Protein AF-A0A6P2FDY8-F1 (afdb_monomer_lite)

Radius of gyration: 20.04 Å; chains: 1; bounding box: 35×57×44 Å

Secondary structure (DSSP, 8-state):
--HHHHHTTPPP--HHHHHHHHHHTT-PPPHHHHHHHHHHHHHHHHHHHHHHHHHTSGGGTTPPP----------------

pLDDT: mean 79.61, std 16.84, range [45.28, 95.25]

Foldseek 3Di:
DDPVVVLVPDDQQDLVNQQVVCVVVVNHDDSVRSHVVSVVCRVVVVVVVVVVVVCPDPVNVPPDPPPDDPPPPPPDDPDDD

Sequence (81 aa):
MTRQKLRQAMPDMTTERVARLAEFAALPLSADRAAVVAVTLGAWLHDANELSAKMSAPAHLALLPATVFTHGSCLGEETPA

Structure (mmCIF, N/CA/C/O backbone):
data_AF-A0A6P2FDY8-F1
#
_entry.id   AF-A0A6P2FDY8-F1
#
loop_
_atom_site.group_PDB
_atom_site.id
_atom_site.type_symbol
_atom_site.label_atom_id
_atom_site.label_alt_id
_atom_site.label_comp_id
_atom_site.label_asym_id
_atom_site.label_entity_id
_atom_site.label_seq_id
_atom_site.pdbx_PDB_ins_code
_atom_site.Cartn_x
_atom_site.Cartn_y
_atom_site.Cartn_z
_atom_site.occupancy
_atom_site.B_iso_or_equiv
_atom_site.auth_seq_id
_atom_site.auth_comp_id
_atom_site.auth_asym_id
_atom_site.auth_atom_id
_atom_site.pdbx_PDB_model_num
ATOM 1 N N . MET A 1 1 ? 20.112 -18.369 -2.151 1.00 45.28 1 MET A N 1
ATOM 2 C CA . MET A 1 1 ? 18.635 -18.269 -2.241 1.00 45.28 1 MET A CA 1
ATOM 3 C C . MET A 1 1 ? 18.282 -16.985 -2.983 1.00 45.28 1 MET A C 1
ATOM 5 O O . MET A 1 1 ? 18.720 -15.923 -2.570 1.00 45.28 1 MET A O 1
ATOM 9 N N . THR A 1 2 ? 17.595 -17.076 -4.121 1.00 55.72 2 THR A N 1
ATOM 10 C CA . THR A 1 2 ? 17.355 -15.952 -5.049 1.00 55.72 2 THR A CA 1
ATOM 11 C C . THR A 1 2 ? 16.324 -14.959 -4.487 1.00 55.72 2 THR A C 1
ATOM 13 O O . THR A 1 2 ? 15.306 -15.398 -3.953 1.00 55.72 2 THR A O 1
ATOM 16 N N . ARG A 1 3 ? 16.535 -13.637 -4.654 1.00 57.00 3 ARG A N 1
ATOM 17 C CA . ARG A 1 3 ? 15.631 -12.530 -4.222 1.00 57.00 3 ARG A CA 1
ATOM 18 C C . ARG A 1 3 ? 14.147 -12.750 -4.561 1.00 57.00 3 ARG A C 1
ATOM 20 O O . ARG A 1 3 ? 13.271 -12.265 -3.856 1.00 57.00 3 ARG A O 1
ATOM 27 N N . GLN A 1 4 ? 13.871 -13.508 -5.617 1.00 54.50 4 GLN A N 1
ATOM 28 C CA . GLN A 1 4 ? 12.524 -13.826 -6.080 1.00 54.50 4 GLN A CA 1
ATOM 29 C C . GLN A 1 4 ? 11.735 -14.734 -5.121 1.00 54.50 4 GLN A C 1
ATOM 31 O O . GLN A 1 4 ? 10.540 -14.522 -4.945 1.00 54.50 4 GLN A O 1
ATOM 36 N N . LYS A 1 5 ? 12.398 -15.672 -4.423 1.00 48.53 5 LYS A N 1
ATOM 37 C CA . LYS A 1 5 ? 11.743 -16.541 -3.424 1.00 48.53 5 LYS A CA 1
ATOM 38 C C . LYS A 1 5 ? 11.321 -15.787 -2.156 1.00 48.53 5 LYS A C 1
ATOM 40 O O . LYS A 1 5 ? 10.372 -16.202 -1.508 1.00 48.53 5 LYS A O 1
ATOM 45 N N . LEU A 1 6 ? 11.980 -14.672 -1.824 1.00 52.72 6 LEU A N 1
ATOM 46 C CA . LEU A 1 6 ? 11.582 -13.805 -0.704 1.00 52.72 6 LEU A CA 1
ATOM 47 C C . LEU A 1 6 ? 10.346 -12.952 -1.032 1.00 52.72 6 LEU A C 1
ATOM 49 O O . LEU A 1 6 ? 9.541 -12.698 -0.145 1.00 52.72 6 LEU A O 1
ATOM 53 N N . ARG A 1 7 ? 10.156 -12.549 -2.300 1.00 53.16 7 ARG A N 1
ATOM 54 C CA . ARG A 1 7 ? 8.969 -11.781 -2.731 1.00 53.16 7 ARG A CA 1
ATOM 55 C C . ARG A 1 7 ? 7.672 -12.594 -2.669 1.00 53.16 7 ARG A C 1
ATOM 57 O O . ARG A 1 7 ? 6.631 -12.028 -2.374 1.00 53.16 7 ARG A O 1
ATOM 64 N N . GLN A 1 8 ? 7.740 -13.903 -2.911 1.00 53.50 8 GLN A N 1
ATOM 65 C CA . GLN A 1 8 ? 6.576 -14.801 -2.855 1.00 53.50 8 GLN A CA 1
ATOM 66 C C . GLN A 1 8 ? 6.173 -15.207 -1.427 1.00 53.50 8 GLN A C 1
ATOM 68 O O . GLN A 1 8 ? 5.101 -15.764 -1.239 1.00 53.50 8 GLN A O 1
ATOM 73 N N . ALA A 1 9 ? 7.016 -14.932 -0.429 1.00 54.31 9 ALA A N 1
ATOM 74 C CA . ALA A 1 9 ? 6.794 -15.293 0.971 1.00 54.31 9 ALA A CA 1
ATOM 75 C C . ALA A 1 9 ? 6.467 -14.073 1.848 1.00 54.31 9 ALA A C 1
ATOM 77 O O . ALA A 1 9 ? 6.705 -14.097 3.057 1.00 54.31 9 ALA A O 1
ATOM 78 N N . MET A 1 10 ? 5.988 -12.972 1.258 1.00 60.91 10 MET A N 1
ATOM 79 C CA . MET A 1 10 ? 5.541 -11.844 2.065 1.00 60.91 10 MET A CA 1
ATOM 80 C C . MET A 1 10 ? 4.267 -12.244 2.816 1.00 60.91 10 MET A C 1
ATOM 82 O O . MET A 1 10 ? 3.305 -12.647 2.168 1.00 60.91 10 MET A O 1
ATOM 86 N N . PRO A 1 11 ? 4.251 -12.139 4.159 1.00 65.62 11 PRO A N 1
ATOM 87 C CA . PRO A 1 11 ? 3.055 -12.448 4.929 1.00 65.62 11 PRO A CA 1
ATOM 88 C C . PRO A 1 11 ? 1.906 -11.527 4.515 1.00 65.62 11 PRO A C 1
ATOM 90 O O . PRO A 1 11 ? 2.164 -10.394 4.086 1.00 65.62 11 PRO A O 1
ATOM 93 N N . ASP A 1 12 ? 0.671 -11.979 4.717 1.00 81.00 12 ASP A N 1
ATOM 94 C CA . ASP A 1 12 ? -0.528 -11.169 4.503 1.00 81.00 12 ASP A CA 1
ATOM 95 C C . ASP A 1 12 ? -0.474 -9.841 5.276 1.00 81.00 12 ASP A C 1
ATOM 97 O O . ASP A 1 12 ? 0.236 -9.677 6.283 1.00 81.00 12 ASP A O 1
ATOM 101 N N . MET A 1 13 ? -1.219 -8.853 4.779 1.00 89.69 13 MET A N 1
ATOM 102 C CA . MET A 1 13 ? -1.330 -7.549 5.422 1.00 89.69 13 MET A CA 1
ATOM 103 C C . MET A 1 13 ? -2.407 -7.579 6.510 1.00 89.69 13 MET A C 1
ATOM 105 O O . MET A 1 13 ? -3.555 -7.218 6.286 1.00 89.69 13 MET A O 1
ATOM 109 N N . THR A 1 14 ? -2.023 -8.031 7.701 1.00 93.62 14 THR A N 1
ATOM 110 C CA . THR A 1 14 ? -2.884 -8.084 8.895 1.00 93.62 14 THR A CA 1
ATOM 111 C C . THR A 1 14 ? -3.002 -6.722 9.588 1.00 93.62 14 THR A C 1
ATOM 113 O O . THR A 1 14 ? -2.069 -5.914 9.522 1.00 93.62 14 THR A O 1
ATOM 116 N N . THR A 1 15 ? -4.070 -6.509 10.360 1.00 94.25 15 THR A N 1
ATOM 117 C CA . THR A 1 15 ? -4.292 -5.299 11.174 1.00 94.25 15 THR A CA 1
ATOM 118 C C . THR A 1 15 ? -3.126 -4.989 12.119 1.00 94.25 15 THR A C 1
ATOM 120 O O . THR A 1 15 ? -2.688 -3.843 12.197 1.00 94.25 15 THR A O 1
ATOM 123 N N . GLU A 1 16 ? -2.554 -5.996 12.782 1.00 93.31 16 GLU A N 1
ATOM 124 C CA . GLU A 1 16 ? -1.433 -5.846 13.723 1.00 93.31 16 GLU A CA 1
ATOM 125 C C . GLU A 1 16 ? -0.176 -5.335 13.014 1.00 93.31 16 GLU A C 1
ATOM 127 O O . GLU A 1 16 ? 0.551 -4.472 13.507 1.00 93.31 16 GLU A O 1
ATOM 132 N N . ARG A 1 17 ? 0.064 -5.845 11.807 1.00 93.06 17 ARG A N 1
ATOM 133 C CA . ARG A 1 17 ? 1.184 -5.423 10.969 1.00 93.06 17 ARG A CA 1
ATOM 134 C C . ARG A 1 17 ? 1.009 -3.989 10.486 1.00 93.06 17 ARG A C 1
ATOM 136 O O . ARG A 1 17 ? 1.978 -3.235 10.501 1.00 93.06 17 ARG A O 1
ATOM 143 N N . VAL A 1 18 ? -0.207 -3.599 10.110 1.00 94.88 18 VAL A N 1
ATOM 144 C CA . VAL A 1 18 ? -0.531 -2.206 9.771 1.00 94.88 18 VAL A CA 1
ATOM 145 C C . VAL A 1 18 ? -0.345 -1.286 10.973 1.00 94.88 18 VAL A C 1
ATOM 147 O O . VAL A 1 18 ? 0.278 -0.238 10.824 1.00 94.88 18 VAL A O 1
ATOM 150 N N . ALA A 1 19 ? -0.803 -1.682 12.162 1.00 93.69 19 ALA A N 1
ATOM 151 C CA . ALA A 1 19 ? -0.590 -0.912 13.387 1.00 93.69 19 ALA A CA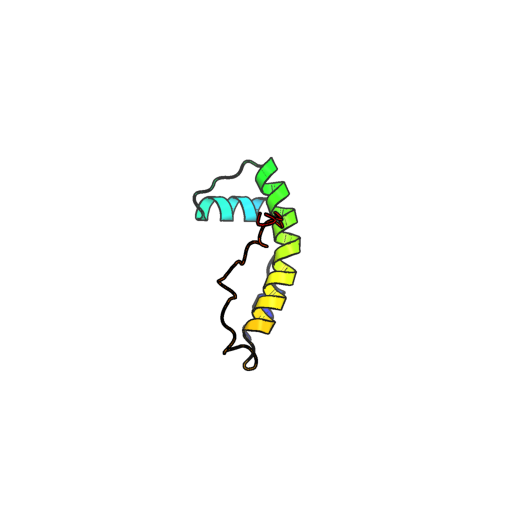 1
ATOM 152 C C . ALA A 1 19 ? 0.908 -0.718 13.672 1.00 93.69 19 ALA A C 1
ATOM 154 O O . ALA A 1 19 ? 1.357 0.394 13.947 1.00 93.69 19 ALA A O 1
ATOM 155 N N . ARG A 1 20 ? 1.718 -1.765 13.486 1.00 93.94 20 ARG A N 1
ATOM 156 C CA . ARG A 1 20 ? 3.169 -1.665 13.663 1.00 93.94 20 ARG A CA 1
ATOM 157 C C . ARG A 1 20 ? 3.842 -0.776 12.611 1.00 93.94 20 ARG A C 1
ATOM 159 O O . ARG A 1 20 ? 4.762 -0.033 12.940 1.00 93.94 20 ARG A O 1
ATOM 166 N N . LEU A 1 21 ? 3.394 -0.820 11.354 1.00 93.25 21 LEU A N 1
ATOM 167 C CA . LEU A 1 21 ? 3.871 0.087 10.299 1.00 93.25 21 LEU A CA 1
ATOM 168 C C . LEU A 1 21 ? 3.509 1.548 10.598 1.00 93.25 21 LEU A C 1
ATOM 170 O O . LEU A 1 21 ? 4.337 2.436 10.407 1.00 93.25 21 LEU A O 1
ATOM 174 N N . ALA A 1 22 ? 2.301 1.785 11.103 1.00 94.50 22 ALA A N 1
ATOM 175 C CA . ALA A 1 22 ? 1.829 3.095 11.531 1.00 94.50 22 ALA A CA 1
ATOM 176 C C . ALA A 1 22 ? 2.702 3.694 12.647 1.00 94.50 22 ALA A C 1
ATOM 178 O O . ALA A 1 22 ? 3.034 4.878 12.598 1.00 94.50 22 ALA A O 1
ATOM 179 N N . GLU A 1 23 ? 3.154 2.876 13.602 1.00 94.06 23 GLU A N 1
ATOM 180 C CA . GLU A 1 23 ? 4.109 3.306 14.632 1.00 94.06 23 GLU A CA 1
ATOM 181 C C . GLU A 1 23 ? 5.452 3.744 14.030 1.00 94.06 23 GLU A C 1
ATOM 183 O O . GLU A 1 23 ? 5.962 4.808 14.379 1.00 94.06 23 GLU A O 1
ATOM 188 N N . PHE A 1 24 ? 6.009 2.977 13.084 1.00 93.81 24 PHE A N 1
ATOM 189 C CA . PHE A 1 24 ? 7.254 3.354 12.399 1.00 93.81 24 PHE A CA 1
ATOM 190 C C . PHE A 1 24 ? 7.117 4.623 11.553 1.00 93.81 24 PHE A C 1
ATOM 192 O O . PHE A 1 24 ? 8.085 5.364 11.397 1.00 93.81 24 PHE A O 1
ATOM 199 N N . ALA A 1 25 ? 5.924 4.878 11.020 1.00 93.19 25 ALA A N 1
ATOM 200 C CA . ALA A 1 25 ? 5.614 6.086 10.267 1.00 93.19 25 ALA A CA 1
ATOM 201 C C . ALA A 1 25 ? 5.284 7.295 11.163 1.00 93.19 25 ALA A C 1
ATOM 203 O O . ALA A 1 25 ? 4.967 8.356 10.631 1.00 93.19 25 ALA A O 1
ATOM 204 N N . ALA A 1 26 ? 5.322 7.148 12.496 1.00 95.00 26 ALA A N 1
ATOM 205 C CA . ALA A 1 26 ? 4.851 8.152 13.454 1.00 95.00 26 ALA A CA 1
ATOM 206 C C . ALA A 1 26 ? 3.406 8.630 13.175 1.00 95.00 26 ALA A C 1
ATOM 208 O O . ALA A 1 26 ? 3.049 9.777 13.444 1.00 95.00 26 ALA A O 1
ATOM 209 N N . LEU A 1 27 ? 2.565 7.736 12.644 1.00 93.06 27 LEU A N 1
ATOM 210 C CA . LEU A 1 27 ? 1.166 7.974 12.284 1.00 93.06 27 LEU A CA 1
ATOM 211 C C . LEU A 1 27 ? 0.268 6.941 12.980 1.00 93.06 27 LEU A C 1
ATOM 213 O O . LEU A 1 27 ? -0.293 6.080 12.303 1.00 93.06 27 LEU A O 1
ATOM 217 N N . PRO A 1 28 ? 0.139 6.976 14.320 1.00 89.94 28 PRO A N 1
ATOM 218 C CA . PRO A 1 28 ? -0.623 5.972 15.053 1.00 89.94 28 PRO A CA 1
ATOM 219 C C . PRO A 1 28 ? -2.079 5.934 14.574 1.00 89.94 28 PRO A C 1
ATOM 221 O O . PRO A 1 28 ? -2.768 6.954 14.516 1.00 89.94 28 PRO A O 1
ATOM 224 N N . LEU A 1 29 ? -2.547 4.737 14.222 1.00 92.94 29 LEU A N 1
ATOM 225 C CA . LEU A 1 29 ? -3.905 4.499 13.742 1.00 92.94 29 LEU A CA 1
ATOM 226 C C . LEU A 1 29 ? -4.767 3.927 14.868 1.00 92.94 29 LEU A C 1
ATOM 228 O O . LEU A 1 29 ? -4.308 3.105 15.658 1.00 92.94 29 LEU A O 1
ATOM 232 N N . SER A 1 30 ? -6.044 4.315 14.906 1.00 94.81 30 SER A N 1
ATOM 233 C CA . SER A 1 30 ? -7.036 3.580 15.694 1.00 94.81 30 SER A CA 1
ATOM 234 C C . SER A 1 30 ? -7.237 2.173 15.121 1.00 94.81 30 SER A C 1
ATOM 236 O O . SER A 1 30 ? -6.969 1.937 13.941 1.00 94.81 30 SER A O 1
ATOM 238 N N . ALA A 1 31 ? -7.759 1.251 15.934 1.00 93.06 31 ALA A N 1
ATOM 239 C CA . ALA A 1 31 ? -8.031 -0.124 15.507 1.00 93.06 31 ALA A CA 1
ATOM 240 C C . ALA A 1 31 ? -8.930 -0.183 14.256 1.00 93.06 31 ALA A C 1
ATOM 242 O O . ALA A 1 31 ? -8.592 -0.865 13.289 1.00 93.06 31 ALA A O 1
ATOM 243 N N . ASP A 1 32 ? -10.003 0.615 14.224 1.00 95.00 32 ASP A N 1
ATOM 244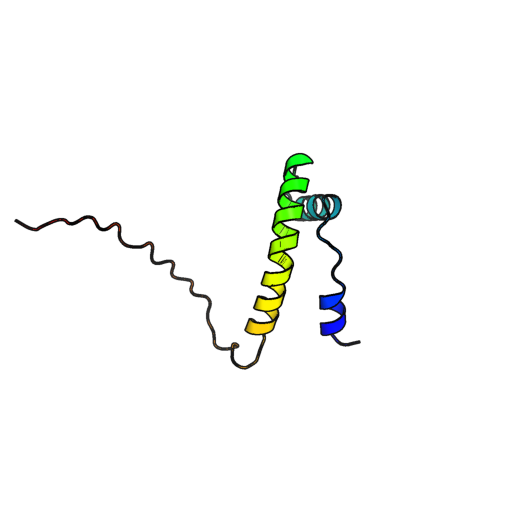 C CA . ASP A 1 32 ? -10.920 0.687 13.077 1.00 95.00 32 ASP A CA 1
ATOM 245 C C . ASP A 1 32 ? -10.206 1.137 11.796 1.00 95.00 32 ASP A C 1
ATOM 247 O O . ASP A 1 32 ? -10.406 0.570 10.720 1.00 95.00 32 ASP A O 1
ATOM 251 N N . ARG A 1 33 ? -9.317 2.135 11.902 1.00 95.19 33 ARG A N 1
ATOM 252 C CA . ARG A 1 33 ? -8.527 2.606 10.756 1.00 95.19 33 ARG A CA 1
ATOM 253 C C . ARG A 1 33 ? -7.502 1.567 10.320 1.00 95.19 33 ARG A C 1
ATOM 255 O O . ARG A 1 33 ? -7.324 1.377 9.120 1.00 95.19 33 ARG A O 1
ATOM 262 N N . ALA A 1 34 ? -6.854 0.886 11.261 1.00 95.12 34 ALA A N 1
ATOM 263 C CA . ALA A 1 34 ? -5.898 -0.169 10.951 1.00 95.12 34 ALA A CA 1
ATOM 264 C C . ALA A 1 34 ? -6.564 -1.326 10.185 1.00 95.12 34 ALA A C 1
ATOM 266 O O . ALA A 1 34 ? -5.985 -1.811 9.215 1.00 95.12 34 ALA A O 1
ATOM 267 N N . ALA A 1 35 ? -7.794 -1.706 10.548 1.00 93.75 35 ALA A N 1
ATOM 268 C CA . ALA A 1 35 ? -8.550 -2.746 9.848 1.00 93.75 35 ALA A CA 1
ATOM 269 C C . ALA A 1 35 ? -8.886 -2.353 8.395 1.00 93.75 35 ALA A C 1
ATOM 271 O O . ALA A 1 35 ? -8.668 -3.138 7.471 1.00 93.75 35 ALA A O 1
ATOM 272 N N . VAL A 1 36 ? -9.344 -1.117 8.163 1.00 95.25 36 VAL A N 1
ATOM 273 C CA . VAL A 1 36 ? -9.630 -0.605 6.805 1.00 95.25 36 VAL A CA 1
ATOM 274 C C . VAL A 1 36 ? -8.360 -0.536 5.949 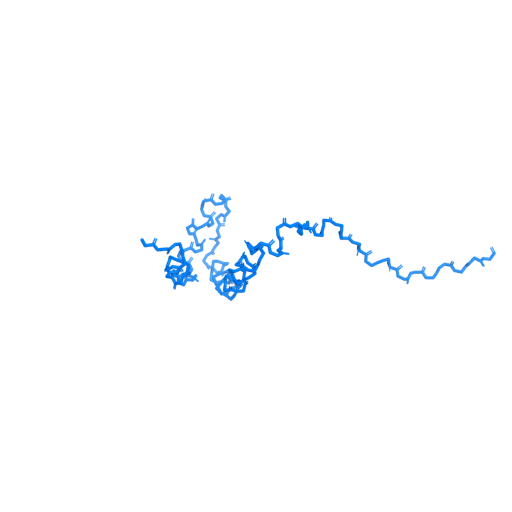1.00 95.25 36 VAL A C 1
ATOM 276 O O . VAL A 1 36 ? -8.358 -0.912 4.770 1.00 95.25 36 VAL A O 1
ATOM 279 N N . VAL A 1 37 ? -7.258 -0.072 6.541 1.00 94.50 37 VAL A N 1
ATOM 280 C CA . VAL A 1 37 ? -5.969 0.041 5.852 1.00 94.50 37 VAL A CA 1
ATOM 281 C C . VAL A 1 37 ? -5.394 -1.340 5.533 1.00 94.50 37 VAL A C 1
ATOM 283 O O . VAL A 1 37 ? -4.846 -1.513 4.449 1.00 94.50 37 VAL A O 1
ATOM 286 N N . ALA A 1 38 ? -5.565 -2.333 6.409 1.00 94.38 38 ALA A N 1
ATOM 287 C CA . ALA A 1 38 ? -5.119 -3.707 6.175 1.00 94.38 38 ALA A CA 1
ATOM 288 C C . ALA A 1 38 ? -5.743 -4.317 4.914 1.00 94.38 38 ALA A C 1
ATOM 290 O O . ALA A 1 38 ? -5.014 -4.828 4.065 1.00 94.38 38 ALA A O 1
ATOM 291 N N . VAL A 1 39 ? -7.060 -4.172 4.732 1.00 92.81 39 VAL A N 1
ATOM 292 C CA . VAL A 1 39 ? -7.758 -4.646 3.523 1.00 92.81 39 VAL A CA 1
ATOM 293 C C . VAL A 1 39 ? -7.246 -3.929 2.273 1.00 92.81 39 VAL A C 1
ATOM 295 O O . VAL A 1 39 ? -6.896 -4.572 1.283 1.00 92.81 39 VAL A O 1
ATOM 298 N N . THR A 1 40 ? -7.151 -2.599 2.332 1.00 92.06 40 THR A N 1
ATOM 299 C CA . THR A 1 40 ? -6.701 -1.775 1.198 1.00 92.06 40 THR A CA 1
ATOM 300 C C . THR A 1 40 ? -5.275 -2.128 0.777 1.00 92.06 40 THR A C 1
ATOM 302 O O . THR A 1 40 ? -5.005 -2.366 -0.400 1.00 92.06 40 THR A O 1
ATOM 305 N N . LEU A 1 41 ? -4.356 -2.187 1.743 1.00 91.50 41 LEU A N 1
ATOM 306 C CA . LEU A 1 41 ? -2.961 -2.519 1.486 1.00 91.50 41 LEU A CA 1
ATOM 307 C C . LEU A 1 41 ? -2.799 -3.974 1.051 1.00 91.50 41 LEU A C 1
ATOM 309 O O . LEU A 1 41 ? -1.952 -4.236 0.210 1.00 91.50 41 LEU A O 1
ATOM 313 N N . GLY A 1 42 ? -3.598 -4.906 1.575 1.00 89.50 42 GLY A N 1
ATOM 314 C CA . GLY A 1 42 ? -3.582 -6.305 1.147 1.00 89.50 42 GLY A CA 1
ATOM 315 C C . GLY A 1 42 ? -3.863 -6.456 -0.348 1.00 89.50 42 GLY A C 1
ATOM 316 O O . GLY A 1 42 ? -3.086 -7.101 -1.047 1.00 89.50 42 GLY A O 1
ATOM 317 N N . ALA A 1 43 ? -4.912 -5.795 -0.847 1.00 87.56 43 ALA A N 1
ATOM 318 C CA . ALA A 1 43 ? -5.226 -5.785 -2.276 1.00 87.56 43 ALA A CA 1
ATOM 319 C C . ALA A 1 43 ? -4.136 -5.072 -3.098 1.00 87.56 43 ALA A C 1
ATOM 321 O O . ALA A 1 43 ? -3.626 -5.617 -4.073 1.00 87.56 43 ALA A O 1
ATOM 322 N N . TRP A 1 44 ? -3.725 -3.876 -2.669 1.00 90.88 44 TRP A N 1
ATOM 323 C CA . TRP A 1 44 ? -2.767 -3.052 -3.410 1.00 90.88 44 TRP A CA 1
ATOM 324 C C . TRP A 1 44 ? -1.358 -3.660 -3.495 1.00 90.88 44 TRP A C 1
ATOM 326 O O . TRP A 1 44 ? -0.664 -3.492 -4.498 1.00 90.88 44 TRP A O 1
ATOM 336 N N . LEU A 1 45 ? -0.904 -4.357 -2.450 1.00 88.88 45 LEU A N 1
ATOM 337 C CA . LEU A 1 45 ? 0.479 -4.826 -2.340 1.00 88.88 45 LEU A CA 1
ATOM 338 C C . LEU A 1 45 ? 0.839 -5.878 -3.389 1.00 88.88 45 LEU A C 1
ATOM 340 O O . LEU A 1 45 ? 1.994 -5.937 -3.819 1.00 88.88 45 LEU A O 1
ATOM 344 N N . HIS A 1 46 ? -0.126 -6.703 -3.793 1.00 83.75 46 HIS A N 1
ATOM 345 C CA . HIS A 1 46 ? 0.063 -7.666 -4.871 1.00 83.75 46 HIS A CA 1
ATOM 346 C C . HIS A 1 46 ? 0.388 -6.939 -6.182 1.00 83.75 46 HIS A C 1
ATOM 348 O O . HIS A 1 46 ? 1.502 -7.072 -6.699 1.00 83.75 46 HIS A O 1
ATOM 354 N N . ASP A 1 47 ? -0.519 -6.075 -6.632 1.00 86.38 47 ASP A N 1
ATOM 355 C CA . ASP A 1 47 ? -0.390 -5.328 -7.886 1.00 86.38 47 ASP A CA 1
ATOM 356 C C . ASP A 1 47 ? 0.845 -4.412 -7.885 1.00 86.38 47 ASP A C 1
ATOM 358 O O . ASP A 1 47 ? 1.581 -4.316 -8.873 1.00 86.38 47 ASP A O 1
ATOM 362 N N . ALA A 1 48 ? 1.140 -3.770 -6.749 1.00 89.50 48 ALA A N 1
ATOM 363 C CA . ALA A 1 48 ? 2.321 -2.924 -6.592 1.00 89.50 48 ALA A CA 1
ATOM 364 C C . ALA A 1 48 ? 3.631 -3.711 -6.773 1.00 89.50 48 ALA A C 1
ATOM 366 O O . ALA A 1 48 ? 4.594 -3.207 -7.364 1.00 89.50 48 ALA A O 1
ATOM 367 N N . ASN A 1 49 ? 3.684 -4.958 -6.295 1.00 88.50 49 ASN A N 1
ATOM 368 C CA . ASN A 1 49 ? 4.853 -5.819 -6.457 1.00 88.50 49 ASN A CA 1
ATOM 369 C C . ASN A 1 49 ? 5.024 -6.299 -7.902 1.00 88.50 49 ASN A C 1
ATOM 371 O O . ASN A 1 49 ? 6.161 -6.353 -8.389 1.00 88.50 49 ASN A O 1
ATOM 375 N N . GLU A 1 50 ? 3.930 -6.617 -8.593 1.00 90.38 50 GLU A N 1
ATOM 376 C CA . GLU A 1 50 ? 3.966 -6.957 -10.019 1.00 90.38 50 GLU A CA 1
ATOM 377 C C . GLU A 1 50 ? 4.468 -5.778 -10.854 1.00 90.38 50 GLU A C 1
ATOM 379 O O . GLU A 1 50 ? 5.394 -5.926 -11.662 1.00 90.38 50 GLU A O 1
ATOM 384 N N . LEU A 1 51 ? 3.945 -4.580 -10.586 1.00 89.38 51 LEU A N 1
ATOM 385 C CA . LEU A 1 51 ? 4.408 -3.357 -11.230 1.00 89.38 51 LEU A CA 1
ATOM 386 C C . LEU A 1 51 ? 5.890 -3.096 -10.936 1.00 89.38 51 LEU A C 1
ATOM 388 O O . LEU A 1 51 ? 6.654 -2.804 -11.855 1.00 89.38 51 LEU A O 1
ATOM 392 N N . SER A 1 52 ? 6.326 -3.251 -9.682 1.00 89.25 52 SER A N 1
ATOM 393 C CA . SER A 1 52 ? 7.740 -3.117 -9.308 1.00 89.25 52 SER A CA 1
ATOM 394 C C . SER A 1 52 ? 8.628 -4.095 -10.081 1.00 89.25 52 SER A C 1
ATOM 396 O O . SER A 1 52 ? 9.704 -3.714 -10.549 1.00 89.25 52 SER A O 1
ATOM 398 N N . ALA A 1 53 ? 8.199 -5.351 -10.242 1.00 89.69 53 ALA A N 1
ATOM 399 C CA . ALA A 1 53 ? 8.928 -6.342 -11.028 1.00 89.69 53 ALA A CA 1
ATOM 400 C C . ALA A 1 53 ? 9.030 -5.931 -12.503 1.00 89.69 53 ALA A C 1
ATOM 402 O O . ALA A 1 53 ? 10.131 -5.961 -13.055 1.00 89.69 53 ALA A O 1
ATOM 403 N N . LYS A 1 54 ? 7.921 -5.483 -13.104 1.00 91.25 54 LYS A N 1
ATOM 404 C CA . LYS A 1 54 ? 7.899 -4.971 -14.478 1.00 91.25 54 LYS A CA 1
ATOM 405 C C . LYS A 1 54 ? 8.855 -3.789 -14.640 1.00 91.25 54 LYS A C 1
ATOM 407 O O . LYS A 1 54 ? 9.752 -3.849 -15.470 1.00 91.25 54 LYS A O 1
ATOM 412 N N . MET A 1 55 ? 8.737 -2.760 -13.805 1.00 89.38 55 MET A N 1
ATOM 413 C CA . MET A 1 55 ? 9.566 -1.549 -13.900 1.00 89.38 55 MET A CA 1
ATOM 414 C C . MET A 1 55 ? 11.054 -1.797 -13.611 1.00 89.38 55 MET A C 1
ATOM 416 O O . MET A 1 55 ? 11.893 -1.010 -14.035 1.00 89.38 55 MET A O 1
ATOM 420 N N . SER A 1 56 ? 11.401 -2.900 -12.939 1.00 88.25 56 SER A N 1
ATOM 421 C CA . SER A 1 5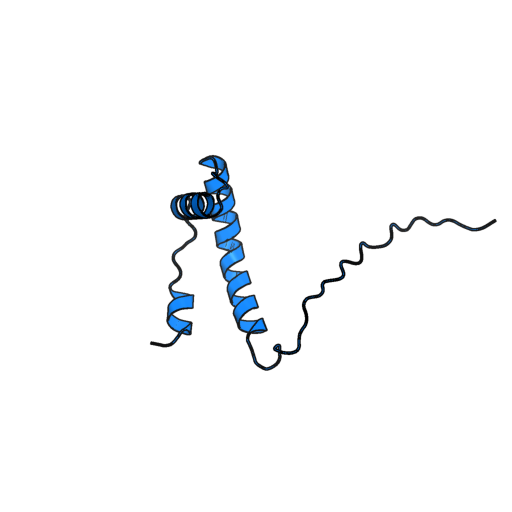6 ? 12.799 -3.298 -12.706 1.00 88.25 56 SER A CA 1
ATOM 422 C C . SER A 1 56 ? 13.445 -4.019 -13.901 1.00 88.25 56 SER A C 1
ATOM 424 O O . SER A 1 56 ? 14.639 -4.319 -13.851 1.00 88.25 56 SER A O 1
ATOM 426 N N . ALA A 1 57 ? 12.688 -4.357 -14.951 1.00 92.19 57 ALA A N 1
ATOM 427 C CA . ALA A 1 57 ? 13.226 -5.060 -16.113 1.00 92.19 57 ALA A CA 1
ATOM 428 C C . ALA A 1 57 ? 14.092 -4.132 -16.994 1.00 92.19 57 ALA A C 1
ATOM 430 O O . ALA A 1 57 ? 13.775 -2.947 -17.115 1.00 92.19 57 ALA A O 1
ATOM 431 N N . PRO A 1 58 ? 15.130 -4.652 -17.688 1.00 93.56 58 PRO A N 1
ATOM 432 C CA . PRO A 1 58 ? 16.028 -3.843 -18.521 1.00 93.56 58 PRO A CA 1
ATOM 433 C C . PRO A 1 58 ? 15.316 -2.951 -19.545 1.00 93.56 58 PRO A C 1
ATOM 435 O O . PRO A 1 58 ? 15.718 -1.812 -19.757 1.00 93.56 58 PRO A O 1
ATOM 438 N N . ALA A 1 59 ? 14.217 -3.446 -20.126 1.00 93.50 59 ALA A N 1
ATOM 439 C CA . ALA A 1 59 ? 13.402 -2.723 -21.104 1.00 93.50 59 ALA A CA 1
ATOM 440 C C . ALA A 1 59 ? 12.746 -1.442 -20.549 1.00 93.50 59 ALA A C 1
ATOM 442 O O . ALA A 1 59 ? 12.301 -0.596 -21.320 1.00 93.50 59 ALA A O 1
ATOM 443 N N . HIS A 1 60 ? 12.675 -1.299 -19.225 1.00 90.31 60 HIS A N 1
ATOM 444 C CA . HIS A 1 60 ? 11.984 -0.212 -18.541 1.00 90.31 60 HIS A CA 1
ATOM 445 C C . HIS A 1 60 ? 12.931 0.716 -17.763 1.00 90.31 60 HIS A C 1
ATOM 447 O O . HIS A 1 60 ? 12.465 1.686 -17.175 1.00 90.31 60 HIS A O 1
ATOM 453 N N . LEU A 1 61 ? 14.251 0.488 -17.805 1.00 87.44 61 LEU A N 1
ATOM 454 C CA . LEU A 1 61 ? 15.233 1.276 -17.039 1.00 87.44 61 LEU A CA 1
ATOM 455 C C . LEU A 1 61 ? 15.308 2.753 -17.447 1.00 87.44 61 LEU A C 1
ATOM 457 O O . LEU A 1 61 ? 15.661 3.592 -16.627 1.00 87.44 61 LEU A O 1
ATOM 461 N N . ALA A 1 62 ? 14.993 3.066 -18.706 1.00 89.81 62 ALA A N 1
ATOM 462 C CA . ALA A 1 62 ? 14.980 4.438 -19.213 1.00 89.81 62 ALA A CA 1
ATOM 463 C C . ALA A 1 62 ? 13.630 5.151 -19.003 1.00 89.81 62 ALA A C 1
ATOM 465 O O . ALA A 1 62 ? 13.499 6.317 -19.374 1.00 89.81 62 ALA A O 1
ATOM 466 N N . LEU A 1 63 ? 12.615 4.474 -18.445 1.00 85.00 63 LEU A N 1
ATOM 467 C CA 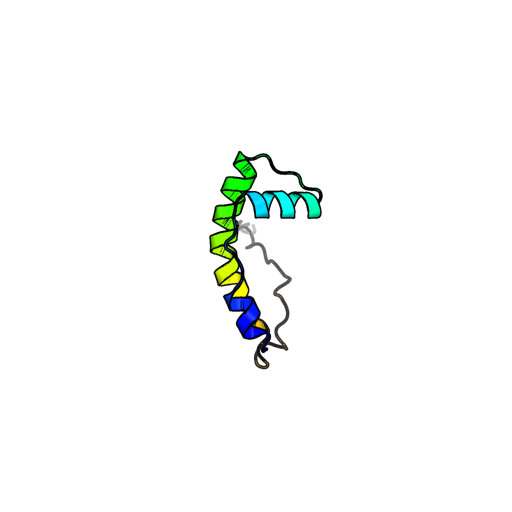.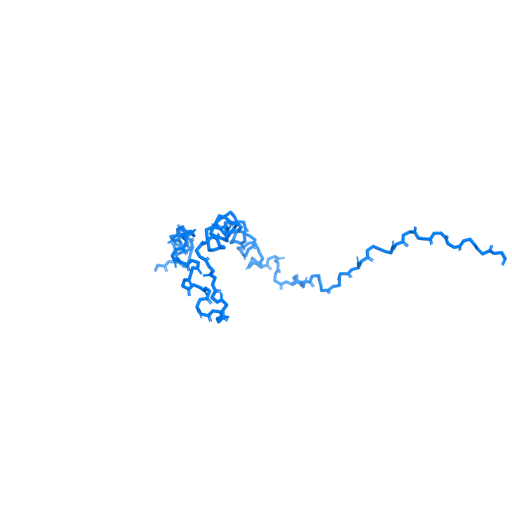 LEU A 1 63 ? 11.331 5.109 -18.156 1.00 85.00 63 LEU A CA 1
ATOM 468 C C . LEU A 1 63 ? 11.483 6.078 -16.982 1.00 85.00 63 LEU A C 1
ATOM 470 O O . LEU A 1 63 ? 11.897 5.696 -15.889 1.00 85.00 63 LEU A O 1
ATOM 474 N N . LEU A 1 64 ? 11.092 7.330 -17.207 1.00 80.12 64 LEU A N 1
ATOM 475 C CA . LEU A 1 64 ? 10.975 8.335 -16.160 1.00 80.12 64 LEU A CA 1
ATOM 476 C C . LEU A 1 64 ? 9.534 8.362 -15.635 1.00 80.12 64 LEU A C 1
ATOM 478 O O . LEU A 1 64 ? 8.599 8.185 -16.423 1.00 80.12 64 LEU A O 1
ATOM 482 N N . PRO A 1 65 ? 9.322 8.592 -14.326 1.00 73.06 65 PRO A N 1
ATOM 483 C CA . PRO A 1 65 ? 7.986 8.832 -13.803 1.00 73.06 65 PRO A CA 1
ATOM 484 C C . PRO A 1 65 ? 7.328 9.998 -14.547 1.00 73.06 65 PRO A C 1
ATOM 486 O O . PRO A 1 65 ? 7.963 11.028 -14.775 1.00 73.06 65 PRO A O 1
ATOM 489 N N . ALA A 1 66 ? 6.049 9.860 -14.892 1.00 76.06 66 ALA A N 1
ATOM 490 C CA . ALA A 1 66 ? 5.252 10.987 -15.355 1.00 76.06 66 ALA A CA 1
ATOM 491 C C . ALA A 1 66 ? 5.013 11.931 -14.164 1.00 76.06 66 ALA A C 1
ATOM 493 O O . ALA A 1 66 ? 4.077 11.750 -13.392 1.00 76.06 66 ALA A O 1
ATOM 494 N N . THR A 1 67 ? 5.912 12.895 -13.964 1.00 68.19 67 THR A N 1
ATOM 495 C CA . THR A 1 67 ? 5.852 13.868 -12.858 1.00 68.19 67 THR A CA 1
ATOM 496 C C . THR A 1 67 ? 4.960 15.067 -13.163 1.00 68.19 67 THR A C 1
ATOM 498 O O . THR A 1 67 ? 4.691 15.877 -12.279 1.00 68.19 67 THR A O 1
ATOM 501 N N . VAL A 1 68 ? 4.489 15.188 -14.405 1.00 66.62 68 VAL A N 1
ATOM 502 C CA . VAL A 1 68 ? 3.565 16.238 -14.820 1.00 66.62 68 VAL A CA 1
ATOM 503 C C . VAL A 1 68 ? 2.149 15.684 -14.752 1.00 66.62 68 VAL A C 1
ATOM 505 O O . VAL A 1 68 ? 1.702 14.968 -15.645 1.00 66.62 68 VAL A O 1
ATOM 508 N N . PHE A 1 69 ? 1.434 16.039 -13.689 1.00 61.12 69 PHE A N 1
ATOM 509 C CA . PHE A 1 69 ? -0.018 15.931 -13.660 1.00 61.12 69 PHE A CA 1
ATOM 510 C C . PHE A 1 69 ? -0.587 17.131 -14.414 1.00 61.12 69 PHE A C 1
ATOM 512 O O . PHE A 1 69 ? -0.738 18.217 -13.856 1.00 61.12 69 PHE A O 1
ATOM 519 N N . THR A 1 70 ? -0.886 16.967 -15.699 1.00 60.94 70 THR A N 1
ATOM 520 C CA . THR A 1 70 ? -1.778 17.903 -16.382 1.00 60.94 70 THR A CA 1
ATOM 521 C C . THR A 1 70 ? -3.176 17.679 -15.822 1.00 60.94 70 THR A C 1
ATOM 523 O O . THR A 1 70 ? -3.888 16.764 -16.233 1.00 60.94 70 THR A O 1
ATOM 526 N N . HIS A 1 71 ? -3.578 18.496 -14.845 1.00 57.97 71 HIS A N 1
ATOM 527 C CA . HIS A 1 71 ? -4.997 18.650 -14.549 1.00 57.97 71 HIS A CA 1
ATOM 528 C C . HIS A 1 71 ? -5.680 19.008 -15.866 1.00 57.97 71 HIS A C 1
ATOM 530 O O . HIS A 1 71 ? -5.258 19.954 -16.535 1.00 57.97 71 HIS A O 1
ATOM 536 N N . GLY A 1 72 ? -6.665 18.207 -16.279 1.00 56.03 72 GLY A N 1
ATOM 537 C CA . GLY A 1 72 ? -7.463 18.523 -17.455 1.00 56.03 72 GLY A CA 1
ATOM 538 C C . GLY A 1 72 ? -7.954 19.953 -17.300 1.00 56.03 72 GLY A C 1
ATOM 539 O O . GLY A 1 72 ? -8.612 20.256 -16.306 1.00 56.03 72 GLY A O 1
ATOM 540 N N . SER A 1 73 ? -7.549 20.825 -18.229 1.00 56.59 73 SER A N 1
ATOM 541 C CA . SER A 1 73 ? -8.085 22.175 -18.353 1.00 56.59 73 SER A CA 1
ATOM 542 C C . SER A 1 73 ? -9.591 22.070 -18.177 1.00 56.59 73 SER A C 1
ATOM 544 O O . SER A 1 73 ? -10.244 21.342 -18.929 1.00 56.59 73 SER A O 1
ATOM 546 N N . CYS A 1 74 ? -10.123 22.712 -17.139 1.00 51.03 74 CYS A N 1
ATOM 547 C CA . CYS A 1 74 ? -11.551 22.908 -17.002 1.00 51.03 74 CYS A CA 1
ATOM 548 C C . CYS A 1 74 ? -12.011 23.479 -18.344 1.00 51.03 74 CYS A C 1
ATOM 550 O O . CYS A 1 74 ? -11.568 24.564 -18.714 1.00 51.03 74 CYS A O 1
ATOM 552 N N . LEU A 1 75 ? -12.805 22.725 -19.106 1.00 56.44 75 LEU A N 1
ATOM 553 C CA . LEU A 1 75 ? -13.443 23.205 -20.328 1.00 56.44 75 LEU A CA 1
ATOM 554 C C . LEU A 1 75 ? -14.409 24.329 -19.928 1.00 56.44 75 LEU A C 1
ATOM 556 O O . LEU A 1 75 ? -15.594 24.098 -19.720 1.00 56.44 75 LEU A O 1
ATOM 560 N N . GLY A 1 76 ? -13.869 25.525 -19.727 1.00 51.00 76 GLY A N 1
ATOM 561 C CA . GLY A 1 76 ? -14.594 26.778 -19.701 1.00 51.00 76 GLY A CA 1
ATOM 562 C C . GLY A 1 76 ? -14.392 27.405 -21.065 1.00 51.00 76 GLY A C 1
ATOM 563 O O . GLY A 1 76 ? -13.322 27.933 -21.354 1.00 51.00 76 GLY A O 1
ATOM 564 N N . GLU A 1 77 ? -15.392 27.265 -21.928 1.00 58.16 77 GLU A N 1
ATOM 565 C CA . GLU A 1 77 ? -15.508 28.111 -23.107 1.00 58.16 77 GLU A CA 1
ATOM 566 C C . GLU A 1 77 ? -15.576 29.570 -22.647 1.00 58.16 77 GLU A C 1
ATOM 568 O O . GLU A 1 77 ? -16.561 29.986 -22.043 1.00 58.16 77 GLU A O 1
ATOM 573 N N . GLU A 1 78 ? -14.548 30.355 -22.950 1.00 57.50 78 GLU A N 1
ATOM 574 C CA . GLU A 1 78 ? -14.676 31.809 -22.988 1.00 57.50 78 GLU A CA 1
ATOM 575 C C . GLU A 1 78 ? -14.579 32.231 -24.453 1.00 57.50 78 GLU A C 1
ATOM 577 O O . GLU A 1 78 ? -13.504 32.425 -25.018 1.00 57.50 78 GLU A O 1
ATOM 582 N N . THR A 1 79 ? -15.745 32.276 -25.095 1.00 50.00 79 THR A N 1
ATOM 583 C CA . THR A 1 79 ? -15.958 32.866 -26.417 1.00 50.00 79 THR A CA 1
ATOM 584 C C . THR A 1 79 ? -15.459 34.316 -26.414 1.00 50.00 79 THR A C 1
ATOM 586 O O . THR A 1 79 ? -15.972 35.109 -25.622 1.00 50.00 79 THR A O 1
ATOM 589 N N . PRO A 1 80 ? -14.506 34.712 -27.279 1.00 55.59 80 PRO A N 1
ATOM 590 C CA . PRO A 1 80 ? -14.134 36.115 -27.400 1.00 55.59 80 PRO A CA 1
ATOM 591 C C . PRO A 1 80 ? -15.212 36.879 -28.184 1.00 55.59 80 PRO A C 1
ATOM 593 O O . PRO A 1 80 ? -15.646 36.429 -29.248 1.00 55.59 80 PRO A O 1
ATOM 596 N N . ALA A 1 81 ? -15.621 38.032 -27.649 1.00 52.03 81 ALA A N 1
ATOM 597 C CA . ALA A 1 81 ? -16.306 39.095 -28.384 1.00 52.03 81 ALA A CA 1
ATOM 598 C C . ALA A 1 81 ? -15.294 40.171 -28.796 1.00 52.03 81 ALA A C 1
ATOM 600 O O . ALA A 1 81 ? -14.378 40.444 -27.986 1.00 52.03 81 ALA A O 1
#